Protein AF-A0A2V9Z332-F1 (afdb_monomer_lite)

Foldseek 3Di:
DPPPVVVLCVLLVVVLVVQLVVCVVPVPAWDAADPVLLVDPSSVVLQVQLVVVQQKDDPDRRGIHGDPVNNVCVVVVNPRDDPPPPPD

Structure (mmCIF, N/CA/C/O backbone):
data_AF-A0A2V9Z332-F1
#
_entry.id   AF-A0A2V9Z332-F1
#
loop_
_atom_site.group_PDB
_atom_site.id
_atom_site.type_symbol
_atom_site.label_atom_id
_atom_site.label_alt_id
_atom_site.label_comp_id
_atom_site.label_asym_id
_atom_site.label_entity_id
_atom_site.label_seq_id
_atom_site.pdbx_PDB_ins_code
_atom_site.Cartn_x
_atom_site.Cartn_y
_atom_site.Cartn_z
_atom_site.occupancy
_atom_site.B_iso_or_equiv
_atom_site.auth_seq_id
_atom_site.auth_comp_id
_atom_site.auth_asym_id
_atom_site.auth_atom_id
_atom_site.pdbx_PDB_model_num
ATOM 1 N N . MET A 1 1 ? 18.630 -5.660 -23.224 1.00 44.00 1 MET A N 1
ATOM 2 C CA . MET A 1 1 ? 17.512 -6.445 -22.657 1.00 44.00 1 MET A CA 1
ATOM 3 C C . MET A 1 1 ? 17.044 -5.684 -21.428 1.00 44.00 1 MET A C 1
ATOM 5 O O . MET A 1 1 ? 17.707 -5.777 -20.415 1.00 44.00 1 MET A O 1
ATOM 9 N N . GLU A 1 2 ? 15.988 -4.874 -21.541 1.00 45.31 2 GLU A N 1
ATOM 10 C CA . GLU A 1 2 ? 15.503 -3.980 -20.462 1.00 45.31 2 GLU A CA 1
ATOM 11 C C . GLU A 1 2 ? 13.961 -3.890 -20.465 1.00 45.31 2 GLU A C 1
ATOM 13 O O . GLU A 1 2 ? 13.381 -2.826 -20.306 1.00 45.31 2 GLU A O 1
ATOM 18 N N . ARG A 1 3 ? 13.259 -5.000 -20.742 1.00 43.47 3 ARG A N 1
ATOM 19 C CA . ARG A 1 3 ? 11.778 -5.006 -20.786 1.00 43.47 3 ARG A CA 1
ATOM 20 C C . ARG A 1 3 ? 11.103 -5.510 -19.504 1.00 43.47 3 ARG A C 1
ATOM 22 O O . ARG A 1 3 ? 9.891 -5.385 -19.409 1.00 43.47 3 ARG A O 1
ATOM 29 N N . GLY A 1 4 ? 11.858 -6.074 -18.555 1.00 45.84 4 GLY A N 1
ATOM 30 C CA . GLY A 1 4 ? 11.326 -6.543 -17.264 1.00 45.84 4 GLY A CA 1
ATOM 31 C C . GLY A 1 4 ? 11.081 -5.386 -16.295 1.00 45.84 4 GLY A C 1
ATOM 32 O O . GLY A 1 4 ? 9.937 -5.117 -15.946 1.00 45.84 4 GLY A O 1
ATOM 33 N N . PHE A 1 5 ? 12.137 -4.613 -16.022 1.00 47.41 5 PHE A N 1
ATOM 34 C CA . PHE A 1 5 ? 12.151 -3.526 -15.033 1.00 47.41 5 PHE A CA 1
ATOM 35 C C . PHE A 1 5 ? 11.027 -2.487 -15.200 1.00 47.41 5 PHE A C 1
ATOM 37 O O . PHE A 1 5 ? 10.361 -2.123 -14.236 1.00 47.41 5 PHE A O 1
ATOM 44 N N . MET A 1 6 ? 10.748 -2.043 -16.433 1.00 55.66 6 MET A N 1
ATOM 45 C CA . MET A 1 6 ? 9.731 -1.006 -16.678 1.00 55.66 6 MET A CA 1
ATOM 46 C C . MET A 1 6 ? 8.301 -1.465 -16.365 1.00 55.66 6 MET A C 1
ATOM 48 O O . MET A 1 6 ? 7.478 -0.653 -15.945 1.00 55.66 6 MET A O 1
ATOM 52 N N . LEU A 1 7 ? 7.976 -2.745 -16.576 1.00 57.62 7 LEU A N 1
ATOM 53 C CA . LEU A 1 7 ? 6.638 -3.268 -16.275 1.00 57.62 7 LEU A CA 1
ATOM 54 C C . LEU A 1 7 ? 6.429 -3.399 -14.763 1.00 57.62 7 LEU A C 1
ATOM 56 O O . LEU A 1 7 ? 5.325 -3.161 -14.276 1.00 57.62 7 LEU A O 1
ATOM 60 N N . GLU A 1 8 ? 7.488 -3.737 -14.032 1.00 60.12 8 GLU A N 1
ATOM 61 C CA . GLU A 1 8 ? 7.462 -3.929 -12.582 1.00 60.12 8 GLU A CA 1
ATOM 62 C C . GLU A 1 8 ? 7.267 -2.614 -11.834 1.00 60.12 8 GLU A C 1
ATOM 64 O O . GLU A 1 8 ? 6.366 -2.506 -10.995 1.00 60.12 8 GLU A O 1
ATOM 69 N N . ASP A 1 9 ? 8.022 -1.589 -12.228 1.00 66.75 9 ASP A N 1
ATOM 70 C CA . ASP A 1 9 ? 7.842 -0.232 -11.721 1.00 66.75 9 ASP A CA 1
ATOM 71 C C . ASP A 1 9 ? 6.429 0.289 -12.032 1.00 66.75 9 ASP A C 1
ATOM 73 O O . ASP A 1 9 ? 5.770 0.847 -11.159 1.00 66.75 9 ASP A O 1
ATOM 77 N N . THR A 1 10 ? 5.890 -0.000 -13.223 1.00 76.19 10 THR A N 1
ATOM 78 C CA . THR A 1 10 ? 4.543 0.454 -13.616 1.00 76.19 10 THR A CA 1
ATOM 79 C C . THR A 1 10 ? 3.432 -0.172 -12.765 1.00 76.19 10 THR A C 1
ATOM 81 O O . THR A 1 10 ? 2.487 0.520 -12.376 1.00 76.19 10 THR A O 1
ATOM 84 N N . VAL A 1 11 ? 3.516 -1.474 -12.463 1.00 78.44 11 VAL A N 1
ATOM 85 C CA . VAL A 1 11 ? 2.512 -2.168 -11.636 1.00 78.44 11 VAL A CA 1
ATOM 86 C C . VAL A 1 11 ? 2.538 -1.641 -10.203 1.00 78.44 11 VAL A C 1
ATOM 88 O O . VAL A 1 11 ? 1.482 -1.353 -9.632 1.00 78.44 11 VAL A O 1
ATOM 91 N N . ARG A 1 12 ? 3.735 -1.479 -9.631 1.00 81.38 12 ARG A N 1
ATOM 92 C CA . ARG A 1 12 ? 3.903 -0.936 -8.282 1.00 81.38 12 ARG A CA 1
ATOM 93 C C . ARG A 1 12 ? 3.402 0.500 -8.203 1.00 81.38 12 ARG A C 1
ATOM 95 O O . ARG A 1 12 ? 2.627 0.815 -7.306 1.00 81.38 12 ARG A O 1
ATOM 102 N N . ASP A 1 13 ? 3.810 1.356 -9.130 1.00 84.75 13 ASP A N 1
ATOM 103 C CA . ASP A 1 13 ? 3.474 2.776 -9.083 1.00 84.75 13 ASP A CA 1
ATOM 104 C C . ASP A 1 13 ? 1.964 2.984 -9.250 1.00 84.75 13 ASP A C 1
ATOM 106 O O . ASP A 1 13 ? 1.364 3.772 -8.520 1.00 84.75 13 ASP A O 1
ATOM 110 N N . SER A 1 14 ? 1.321 2.189 -10.114 1.00 86.19 14 SER A N 1
ATOM 111 C CA . SER A 1 14 ? -0.141 2.182 -10.263 1.00 86.19 14 SER A CA 1
ATOM 112 C C . SER A 1 14 ? -0.853 1.743 -8.978 1.00 86.19 14 SER A C 1
ATOM 114 O O . SER A 1 14 ? -1.851 2.350 -8.580 1.00 86.19 14 SER A O 1
ATOM 116 N N . LEU A 1 15 ? -0.335 0.713 -8.295 1.00 88.75 15 LEU A N 1
ATOM 117 C CA . LEU A 1 15 ? -0.863 0.261 -7.006 1.00 88.75 15 LEU A CA 1
ATOM 118 C C . LEU A 1 15 ? -0.710 1.340 -5.927 1.00 88.75 15 LEU A C 1
ATOM 120 O O . LEU A 1 15 ? -1.680 1.654 -5.240 1.00 88.75 15 LEU A O 1
ATOM 124 N N . LEU A 1 16 ? 0.486 1.916 -5.776 1.00 91.00 16 LEU A N 1
ATOM 125 C CA . LEU A 1 16 ? 0.762 2.943 -4.768 1.00 91.00 16 LEU A CA 1
ATOM 126 C C . LEU A 1 16 ? -0.074 4.203 -5.008 1.00 91.00 16 LEU A C 1
ATOM 128 O O . LEU A 1 16 ? -0.609 4.757 -4.049 1.00 91.00 16 LEU A O 1
ATOM 132 N N . LEU A 1 17 ? -0.239 4.614 -6.269 1.00 91.38 17 LEU A N 1
ATOM 133 C CA . LEU A 1 17 ? -1.100 5.734 -6.641 1.00 91.38 17 LEU A CA 1
ATOM 134 C C . LEU A 1 17 ? -2.556 5.464 -6.248 1.00 91.38 17 LEU A C 1
ATOM 136 O O . LEU A 1 17 ? -3.160 6.271 -5.547 1.00 91.38 17 LEU A O 1
ATOM 140 N N . THR A 1 18 ? -3.087 4.293 -6.611 1.00 92.19 18 THR A N 1
ATOM 141 C CA . THR A 1 18 ? -4.461 3.897 -6.258 1.00 92.19 18 THR A CA 1
ATOM 142 C C . THR A 1 18 ? -4.659 3.891 -4.741 1.00 92.19 18 THR A C 1
ATOM 144 O O . THR A 1 18 ? -5.627 4.442 -4.223 1.00 92.19 18 THR A O 1
ATOM 147 N N . LEU A 1 19 ? -3.726 3.299 -3.993 1.00 93.81 19 LEU A N 1
ATOM 148 C CA . LEU A 1 19 ? -3.800 3.266 -2.533 1.00 93.81 19 LEU A CA 1
ATOM 149 C C . LEU A 1 19 ? -3.724 4.670 -1.918 1.00 93.81 19 LEU A C 1
ATOM 151 O O . LEU A 1 19 ? -4.370 4.915 -0.899 1.00 93.81 19 LEU A O 1
ATOM 155 N N . ALA A 1 20 ? -2.957 5.585 -2.519 1.00 94.50 20 ALA A N 1
ATOM 156 C CA . ALA A 1 20 ? -2.849 6.965 -2.060 1.00 94.50 20 ALA A CA 1
ATOM 157 C C . ALA A 1 20 ? -4.176 7.706 -2.237 1.00 94.50 20 ALA A C 1
ATOM 159 O O . ALA A 1 20 ? -4.638 8.322 -1.283 1.00 94.50 20 ALA A O 1
ATOM 160 N N . GLU A 1 21 ? -4.823 7.573 -3.398 1.00 94.50 21 GLU A N 1
ATOM 161 C CA . GLU A 1 21 ? -6.135 8.176 -3.664 1.00 94.50 21 GLU A CA 1
ATOM 162 C C . GLU A 1 21 ? -7.194 7.687 -2.665 1.00 94.50 21 GLU A C 1
ATOM 164 O O . GLU A 1 21 ? -7.927 8.487 -2.081 1.00 94.50 21 GLU A O 1
ATOM 169 N N . TYR A 1 22 ? -7.251 6.376 -2.405 1.00 95.06 22 TYR A N 1
ATOM 170 C CA . TYR A 1 22 ? -8.164 5.817 -1.401 1.00 95.06 22 TYR A CA 1
ATOM 171 C C . TYR A 1 22 ? -7.856 6.346 0.003 1.00 95.06 22 TYR A C 1
ATOM 173 O O . TYR A 1 22 ? -8.770 6.732 0.729 1.00 95.06 22 TYR A O 1
ATOM 181 N N . TYR A 1 23 ? -6.578 6.410 0.381 1.00 95.56 23 TYR A N 1
ATOM 182 C CA . TYR A 1 23 ? -6.172 6.891 1.699 1.00 95.56 23 TYR A CA 1
ATOM 183 C C . TYR A 1 23 ? -6.464 8.387 1.896 1.00 95.56 23 TYR A C 1
ATOM 185 O O . TYR A 1 23 ? -6.885 8.788 2.980 1.00 95.56 23 TYR A O 1
ATOM 193 N N . GLU A 1 24 ? -6.246 9.216 0.871 1.00 95.31 24 GLU A N 1
ATOM 194 C CA . GLU A 1 24 ? -6.538 10.654 0.895 1.00 95.31 24 GLU A CA 1
ATOM 195 C C . GLU A 1 24 ? -8.043 10.929 1.019 1.00 95.31 24 GLU A C 1
ATOM 197 O O . GLU A 1 24 ? -8.437 11.830 1.761 1.00 95.31 24 GLU A O 1
ATOM 202 N N . ASN A 1 25 ? -8.881 10.120 0.362 1.00 95.81 25 ASN A N 1
ATOM 203 C CA . ASN A 1 25 ? -10.337 10.204 0.488 1.00 95.81 25 ASN A CA 1
ATOM 204 C C . ASN A 1 25 ? -10.828 9.705 1.855 1.00 95.81 25 ASN A C 1
ATOM 206 O O . ASN A 1 25 ? -11.605 10.381 2.533 1.00 95.81 25 ASN A O 1
ATOM 210 N N . ASN A 1 26 ? -10.381 8.518 2.273 1.00 94.31 26 ASN A N 1
ATOM 211 C CA . ASN A 1 26 ? -10.719 7.926 3.559 1.00 94.31 26 ASN A CA 1
ATOM 212 C C . ASN A 1 26 ? -9.630 6.935 4.021 1.00 94.31 26 ASN A C 1
ATOM 214 O O . ASN A 1 26 ? -9.591 5.792 3.566 1.00 94.31 26 ASN A O 1
ATOM 218 N N . PRO A 1 27 ? -8.816 7.287 5.035 1.00 93.00 27 PRO A N 1
ATOM 219 C CA . PRO A 1 27 ? -7.732 6.432 5.529 1.00 93.00 27 PRO A CA 1
ATOM 220 C C . PRO A 1 27 ? -8.163 5.052 6.047 1.00 93.00 27 PRO A C 1
ATOM 222 O O . PRO A 1 27 ? -7.325 4.174 6.260 1.00 93.00 27 PRO A O 1
ATOM 225 N N . ARG A 1 28 ? -9.454 4.868 6.350 1.00 92.75 28 ARG A N 1
ATOM 226 C CA . ARG A 1 28 ? -10.016 3.608 6.861 1.00 92.75 28 ARG A CA 1
ATOM 227 C C . ARG A 1 28 ? -10.583 2.714 5.766 1.00 92.75 28 ARG A C 1
ATOM 229 O O . ARG A 1 28 ? -10.947 1.581 6.062 1.00 92.75 28 ARG A O 1
ATOM 236 N N . GLU A 1 29 ? -10.692 3.218 4.546 1.00 93.44 29 GLU A N 1
ATOM 237 C CA . GLU A 1 29 ? -11.270 2.481 3.436 1.00 93.44 29 GLU A CA 1
ATOM 238 C C . GLU A 1 29 ? -10.243 1.536 2.814 1.00 93.44 29 GLU A C 1
ATOM 240 O O . GLU A 1 29 ? -9.064 1.864 2.672 1.00 93.44 29 GLU A O 1
ATOM 245 N N . PHE A 1 30 ? -10.707 0.341 2.454 1.00 94.38 30 PHE A N 1
ATOM 246 C CA . PHE A 1 30 ? -9.915 -0.621 1.708 1.00 94.38 30 PHE A CA 1
ATOM 247 C C . PHE A 1 30 ? -10.244 -0.527 0.226 1.00 94.38 30 PHE A C 1
ATOM 249 O O . PHE A 1 30 ? -11.411 -0.539 -0.166 1.00 94.38 30 PHE A O 1
ATOM 256 N N . CYS A 1 31 ? -9.206 -0.505 -0.605 1.00 92.44 31 CYS A N 1
ATOM 257 C CA . CYS A 1 31 ? -9.363 -0.658 -2.039 1.00 92.44 31 CYS A CA 1
ATOM 258 C C . CYS A 1 31 ? -9.504 -2.146 -2.381 1.00 92.44 31 CYS A C 1
ATOM 260 O O . CYS A 1 31 ? -8.861 -3.017 -1.782 1.00 92.44 31 CYS A O 1
ATOM 262 N N . ARG A 1 32 ? -10.360 -2.452 -3.357 1.00 93.25 32 ARG A N 1
ATOM 263 C CA . ARG A 1 32 ? -10.549 -3.816 -3.848 1.00 93.25 32 ARG A CA 1
ATOM 264 C C . ARG A 1 32 ? -9.833 -3.975 -5.177 1.00 93.25 32 ARG A C 1
ATOM 266 O O . ARG A 1 32 ? -10.234 -3.389 -6.178 1.00 93.25 32 ARG A O 1
ATOM 273 N N . ILE A 1 33 ? -8.802 -4.804 -5.182 1.00 89.69 33 ILE A N 1
ATOM 274 C CA . ILE A 1 33 ? -7.996 -5.077 -6.362 1.00 89.69 33 ILE A CA 1
ATOM 275 C C . ILE A 1 33 ? -8.792 -5.940 -7.356 1.00 89.69 33 ILE A C 1
ATOM 277 O O . ILE A 1 33 ? -9.382 -6.959 -6.964 1.00 89.69 33 ILE A O 1
ATOM 281 N N . PRO A 1 34 ? -8.802 -5.580 -8.651 1.00 86.94 34 PRO A N 1
ATOM 282 C CA . PRO A 1 34 ? -9.388 -6.399 -9.700 1.00 86.94 34 PRO A CA 1
ATOM 283 C C . PRO A 1 34 ? -8.794 -7.813 -9.746 1.00 86.94 34 PRO A C 1
ATOM 285 O O . PRO A 1 34 ? -7.594 -8.031 -9.582 1.00 86.94 34 PRO A O 1
ATOM 288 N N . LYS A 1 35 ? -9.631 -8.810 -10.059 1.00 83.62 35 LYS A N 1
ATOM 289 C CA . LYS A 1 35 ? -9.178 -10.210 -10.179 1.00 83.62 35 LYS A CA 1
ATOM 290 C C . LYS A 1 35 ? -8.092 -10.407 -11.246 1.00 83.62 35 LYS A C 1
ATOM 292 O O . LYS A 1 35 ? -7.298 -11.333 -11.109 1.00 83.62 35 LYS A O 1
ATOM 297 N N . GLY A 1 36 ? -8.079 -9.568 -12.285 1.00 83.56 36 GLY A N 1
ATOM 298 C CA . GLY A 1 36 ? -7.057 -9.591 -13.335 1.00 83.56 36 GLY A CA 1
ATOM 299 C C . GLY A 1 36 ? -5.664 -9.297 -12.781 1.00 83.56 36 GLY A C 1
ATOM 300 O O . GLY A 1 36 ? -4.743 -10.075 -13.009 1.00 83.56 36 GLY A O 1
ATOM 301 N N . ASP A 1 37 ? -5.540 -8.260 -11.956 1.00 81.62 37 ASP A N 1
ATOM 302 C CA . ASP A 1 37 ? -4.258 -7.866 -11.364 1.00 81.62 37 AS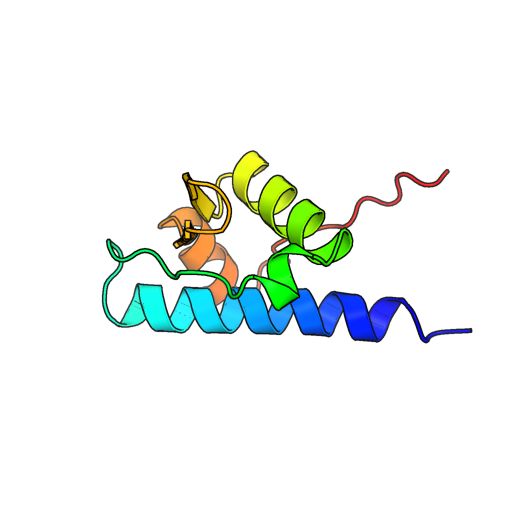P A CA 1
ATOM 303 C C . ASP A 1 37 ? -3.782 -8.897 -10.335 1.00 81.62 37 ASP A C 1
ATOM 305 O O . ASP A 1 37 ? -2.611 -9.271 -10.309 1.00 81.62 37 ASP A O 1
ATOM 309 N N . LEU A 1 38 ? -4.709 -9.486 -9.569 1.00 81.62 38 LEU A N 1
ATOM 310 C CA . LEU A 1 38 ? -4.404 -10.583 -8.642 1.00 81.62 38 LEU A CA 1
ATOM 311 C C . LEU A 1 38 ? -3.889 -11.854 -9.334 1.00 81.62 38 LEU A C 1
ATOM 313 O O . LEU A 1 38 ? -3.289 -12.701 -8.661 1.00 81.62 38 LEU A O 1
ATOM 317 N N . ALA A 1 39 ? -4.118 -12.025 -1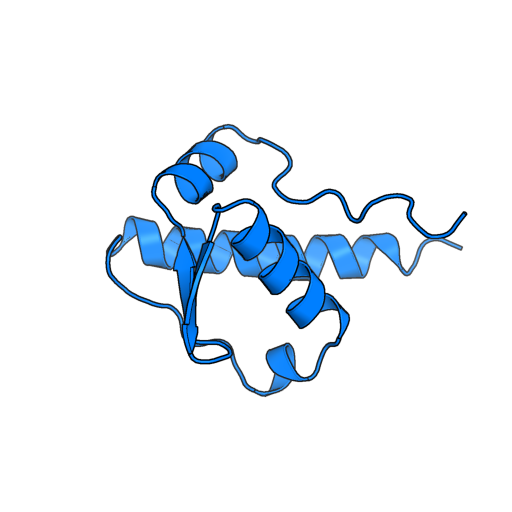0.640 1.00 80.81 39 ALA A N 1
ATOM 318 C CA . ALA A 1 39 ? -3.577 -13.147 -11.403 1.00 80.81 39 ALA A CA 1
ATOM 319 C C . ALA A 1 39 ? -2.066 -12.998 -11.659 1.00 80.81 39 ALA A C 1
ATOM 321 O O . ALA A 1 39 ? -1.373 -14.012 -11.790 1.00 80.81 39 ALA A O 1
ATOM 322 N N . SER A 1 40 ? -1.532 -11.774 -11.617 1.00 85.81 40 SER A N 1
ATOM 323 C CA . SER A 1 40 ? -0.100 -11.501 -11.743 1.00 85.81 40 SER A CA 1
ATOM 324 C C . SER A 1 40 ? 0.665 -11.971 -10.501 1.00 85.81 40 SER A C 1
ATOM 326 O O . SER A 1 40 ? 0.333 -11.599 -9.377 1.00 85.81 40 SER A O 1
ATOM 328 N N . ALA A 1 41 ? 1.684 -12.819 -10.689 1.00 85.94 41 ALA A N 1
ATOM 329 C CA . ALA A 1 41 ? 2.562 -13.254 -9.597 1.00 85.94 41 ALA A CA 1
ATOM 330 C C . ALA A 1 41 ? 3.316 -12.074 -8.985 1.00 85.94 41 ALA A C 1
ATOM 332 O O . ALA A 1 41 ? 3.261 -11.886 -7.774 1.00 85.94 41 ALA A O 1
ATOM 333 N N . LEU A 1 42 ? 3.866 -11.229 -9.852 1.00 83.88 42 LEU A N 1
ATOM 334 C CA . LEU A 1 42 ? 4.558 -10.006 -9.491 1.00 83.88 42 LEU A CA 1
ATOM 335 C C . LEU A 1 42 ? 3.704 -9.090 -8.604 1.00 83.88 42 LEU A C 1
ATOM 337 O O . LEU A 1 42 ? 4.150 -8.663 -7.547 1.00 83.88 42 LE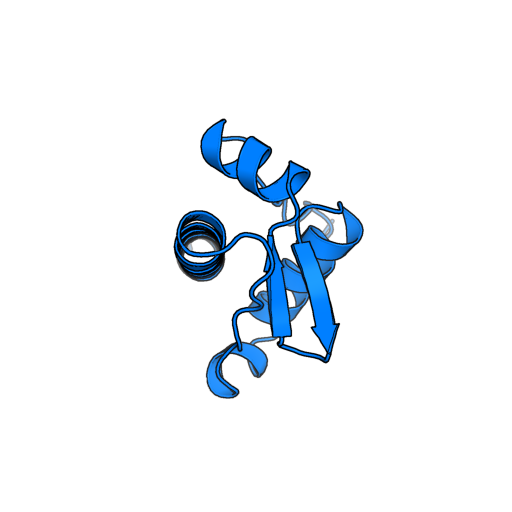U A O 1
ATOM 341 N N . PHE A 1 43 ? 2.447 -8.839 -8.989 1.00 86.25 43 PHE A N 1
ATOM 342 C CA . PHE A 1 43 ? 1.546 -8.000 -8.193 1.00 86.25 43 PHE A CA 1
ATOM 343 C C . PHE A 1 43 ? 1.356 -8.566 -6.779 1.00 86.25 43 PHE A C 1
ATOM 345 O O . PHE A 1 43 ? 1.399 -7.839 -5.787 1.00 86.25 43 PHE A O 1
ATOM 352 N N . ARG A 1 44 ? 1.156 -9.887 -6.677 1.00 89.06 44 ARG A N 1
ATOM 353 C CA . ARG A 1 44 ? 0.979 -10.558 -5.382 1.00 89.06 44 ARG A CA 1
ATOM 354 C C . ARG A 1 44 ? 2.235 -10.488 -4.522 1.00 89.06 44 ARG A C 1
ATOM 356 O O . ARG A 1 44 ? 2.108 -10.344 -3.311 1.00 89.06 44 ARG A O 1
ATOM 363 N N . GLU A 1 45 ? 3.410 -10.602 -5.130 1.00 88.56 45 GLU A N 1
ATOM 364 C CA . GLU A 1 45 ? 4.697 -10.477 -4.442 1.00 88.56 45 GLU A CA 1
ATOM 365 C C . GLU A 1 45 ? 4.897 -9.054 -3.913 1.00 88.56 45 GLU A C 1
ATOM 367 O O . GLU A 1 45 ? 5.128 -8.894 -2.717 1.00 88.56 45 GLU A O 1
ATOM 372 N N . THR A 1 46 ? 4.658 -8.026 -4.735 1.00 87.56 46 THR A N 1
ATOM 373 C CA . THR A 1 46 ? 4.717 -6.619 -4.303 1.00 87.56 46 THR A CA 1
ATOM 374 C C . THR A 1 46 ? 3.795 -6.342 -3.114 1.00 87.56 46 THR A C 1
ATOM 376 O O . THR A 1 46 ? 4.210 -5.736 -2.128 1.00 87.56 46 THR A O 1
ATOM 379 N N . VAL A 1 47 ? 2.542 -6.808 -3.162 1.00 90.19 47 VAL A N 1
ATOM 380 C CA . VAL A 1 47 ? 1.599 -6.647 -2.040 1.00 90.19 47 VAL A CA 1
ATOM 381 C C . VAL A 1 47 ? 2.103 -7.357 -0.784 1.00 90.19 47 VAL A C 1
ATOM 383 O O . VAL A 1 47 ? 2.031 -6.796 0.311 1.00 90.19 47 VAL A O 1
ATOM 386 N N . ALA A 1 48 ? 2.615 -8.582 -0.926 1.00 90.62 48 ALA A N 1
ATOM 387 C CA . ALA A 1 48 ? 3.126 -9.351 0.199 1.00 90.62 48 ALA A CA 1
ATOM 388 C C . ALA A 1 48 ? 4.322 -8.655 0.866 1.00 90.62 48 ALA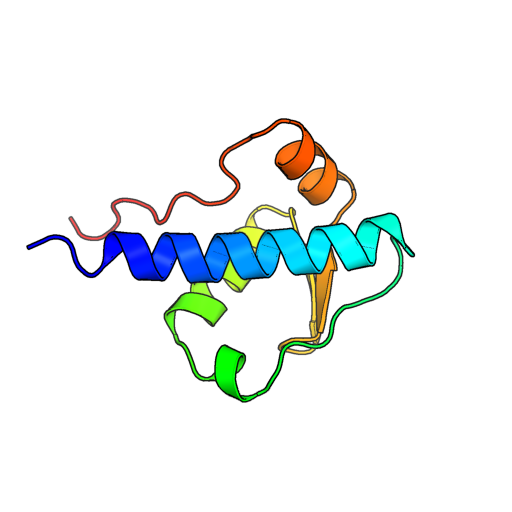 A C 1
ATOM 390 O O . ALA A 1 48 ? 4.360 -8.584 2.094 1.00 90.62 48 ALA A O 1
ATOM 391 N N . GLU A 1 49 ? 5.254 -8.103 0.088 1.00 90.06 49 GLU A N 1
ATOM 392 C CA . GLU A 1 49 ? 6.389 -7.324 0.596 1.00 90.06 49 GLU A CA 1
ATOM 393 C C . GLU A 1 49 ? 5.930 -6.071 1.341 1.00 90.06 49 GLU A C 1
ATOM 395 O O . GLU A 1 49 ? 6.256 -5.905 2.517 1.00 90.06 49 GLU A O 1
ATOM 400 N N . LEU A 1 50 ? 5.096 -5.237 0.708 1.00 91.56 50 LEU A N 1
ATOM 401 C CA . LEU A 1 50 ? 4.553 -4.024 1.324 1.00 91.56 50 LEU A CA 1
ATOM 402 C C . LEU A 1 50 ? 3.850 -4.324 2.652 1.00 91.56 50 LEU A C 1
ATOM 404 O O . LEU A 1 50 ? 3.934 -3.542 3.604 1.00 91.56 50 LEU A O 1
ATOM 408 N N . ARG A 1 51 ? 3.135 -5.452 2.721 1.00 93.44 51 ARG A N 1
ATOM 409 C CA . ARG A 1 51 ? 2.431 -5.892 3.926 1.00 93.44 51 ARG A CA 1
ATOM 410 C C . ARG A 1 51 ? 3.412 -6.362 4.995 1.00 93.44 51 ARG A C 1
ATOM 412 O O . ARG A 1 51 ? 3.264 -5.984 6.153 1.00 93.44 51 ARG A O 1
ATOM 419 N N . ASN A 1 52 ? 4.410 -7.160 4.619 1.00 92.50 52 ASN A N 1
ATOM 420 C CA . ASN A 1 52 ? 5.439 -7.649 5.539 1.00 92.50 52 ASN A CA 1
ATOM 421 C C . ASN A 1 52 ? 6.258 -6.491 6.138 1.00 92.50 52 ASN A C 1
ATOM 423 O O . ASN A 1 52 ? 6.605 -6.533 7.315 1.00 92.50 52 ASN A O 1
ATOM 427 N N . GLU A 1 53 ? 6.486 -5.428 5.366 1.00 91.12 53 GLU A N 1
ATOM 428 C CA . GLU A 1 53 ? 7.144 -4.198 5.820 1.00 91.12 53 GLU A CA 1
ATOM 429 C C . GLU A 1 53 ? 6.218 -3.259 6.623 1.00 91.12 53 GLU A C 1
ATOM 431 O O . GLU A 1 53 ? 6.667 -2.274 7.217 1.00 91.12 53 GLU A O 1
ATOM 436 N N . GLY A 1 54 ? 4.916 -3.556 6.687 1.00 93.62 54 GLY A N 1
ATOM 437 C CA . GLY A 1 54 ? 3.917 -2.778 7.424 1.00 93.62 54 GLY A CA 1
ATOM 438 C C . GLY A 1 54 ? 3.486 -1.482 6.729 1.00 93.62 54 GLY A C 1
ATOM 439 O O . GLY A 1 54 ? 2.956 -0.574 7.380 1.00 93.62 54 GLY A O 1
ATOM 440 N N . TYR A 1 55 ? 3.719 -1.358 5.423 1.00 94.56 55 TYR A N 1
ATOM 441 C CA . TYR A 1 55 ? 3.264 -0.221 4.623 1.00 94.56 55 TYR A CA 1
ATOM 442 C C . TYR A 1 55 ? 1.807 -0.363 4.187 1.00 94.56 55 TYR A C 1
ATOM 444 O O . TYR A 1 55 ? 1.096 0.638 4.103 1.00 94.56 55 TYR A O 1
ATOM 452 N N . VAL A 1 56 ? 1.337 -1.589 3.973 1.00 94.75 56 VAL A N 1
ATOM 453 C CA . VAL A 1 56 ? -0.071 -1.863 3.663 1.00 94.75 56 VAL A CA 1
ATOM 454 C C . VAL A 1 56 ? -0.665 -2.874 4.633 1.00 94.75 56 VAL A C 1
ATOM 456 O O . VAL A 1 56 ? 0.038 -3.693 5.222 1.00 94.75 56 VAL A O 1
ATOM 459 N N . GLU A 1 57 ? -1.980 -2.816 4.774 1.00 95.56 57 GLU A N 1
ATOM 460 C CA . GLU A 1 57 ? -2.788 -3.840 5.4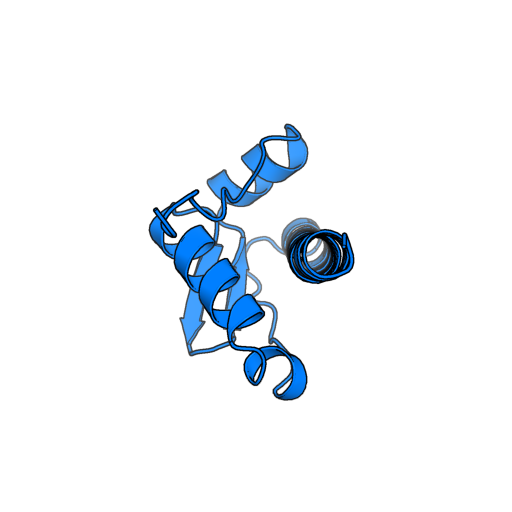24 1.00 95.56 57 GLU A CA 1
ATOM 461 C C . GLU A 1 57 ? -3.635 -4.549 4.374 1.00 95.56 57 GLU A C 1
ATOM 463 O O . GLU A 1 57 ? -4.159 -3.908 3.464 1.00 95.56 57 GLU A O 1
ATOM 468 N N . GLU A 1 58 ? -3.796 -5.860 4.529 1.00 93.81 58 GLU A N 1
ATOM 469 C CA . GLU A 1 58 ? -4.658 -6.684 3.687 1.00 93.81 58 GLU A CA 1
ATOM 470 C C . GLU A 1 58 ? -5.662 -7.409 4.589 1.00 93.81 58 GLU A C 1
ATOM 472 O O . GLU A 1 58 ? -5.273 -8.244 5.404 1.00 93.81 58 GLU A O 1
ATOM 477 N N . GLU A 1 59 ? -6.945 -7.055 4.478 1.00 91.44 59 GLU A N 1
ATOM 478 C CA . GLU A 1 59 ? -8.015 -7.649 5.295 1.00 91.44 59 GLU A CA 1
ATOM 479 C C . GLU A 1 59 ? -8.332 -9.069 4.811 1.00 91.44 59 GLU A C 1
ATOM 481 O O . GLU A 1 59 ? -8.345 -10.036 5.571 1.00 91.44 59 GLU A O 1
ATOM 486 N N . VAL A 1 60 ? -8.542 -9.189 3.503 1.00 89.62 60 VAL A N 1
ATOM 487 C CA . VAL A 1 60 ? -8.654 -10.446 2.766 1.00 89.62 60 VAL A CA 1
ATOM 488 C C . VAL A 1 60 ? -7.925 -10.285 1.441 1.00 89.62 60 VAL A C 1
ATOM 490 O O . VAL A 1 60 ? -7.644 -9.168 1.015 1.00 89.62 60 VAL A O 1
ATOM 493 N N . ARG A 1 61 ? -7.641 -11.397 0.758 1.00 85.81 61 ARG A N 1
ATOM 494 C CA . ARG A 1 61 ? -6.846 -11.380 -0.474 1.00 85.81 61 ARG A CA 1
ATOM 495 C C . ARG A 1 61 ? -7.377 -10.365 -1.495 1.00 85.81 61 ARG A C 1
ATOM 497 O O . ARG A 1 61 ? -8.494 -10.519 -1.993 1.00 85.81 61 ARG A O 1
ATOM 504 N N . GLY A 1 62 ? -6.553 -9.373 -1.832 1.00 89.25 62 GLY A N 1
ATOM 505 C CA . GLY A 1 62 ? -6.895 -8.300 -2.768 1.00 89.25 62 GLY A CA 1
ATOM 506 C C . GLY A 1 62 ? -7.812 -7.210 -2.211 1.00 89.25 62 GLY A C 1
ATOM 507 O O . GLY A 1 62 ? -8.375 -6.451 -2.992 1.00 89.25 62 GLY A O 1
ATOM 508 N N . VAL A 1 63 ? -7.986 -7.124 -0.894 1.00 94.44 63 VAL A N 1
ATOM 509 C CA . VAL A 1 63 ? -8.648 -6.008 -0.208 1.00 94.44 63 VAL A CA 1
ATOM 510 C C . VAL A 1 63 ? -7.603 -5.338 0.670 1.00 94.44 63 VAL A C 1
ATOM 512 O O . VAL A 1 63 ? -7.257 -5.847 1.736 1.00 94.44 63 VAL A O 1
ATOM 515 N N . ILE A 1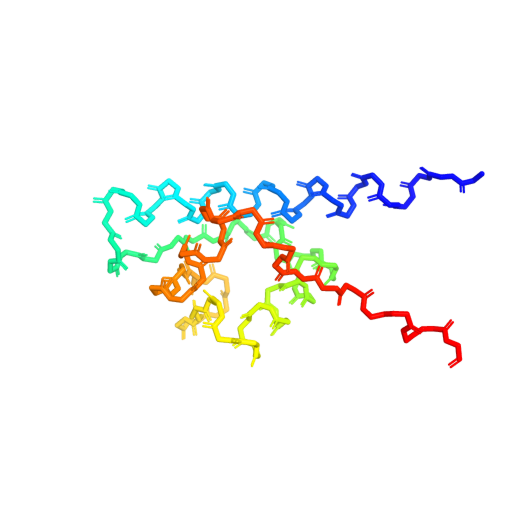 64 ? -7.043 -4.241 0.165 1.00 95.38 64 ILE A N 1
ATOM 516 C CA . ILE A 1 64 ? -5.773 -3.678 0.632 1.00 95.38 64 ILE A CA 1
ATOM 517 C C . ILE A 1 64 ? -5.948 -2.186 0.924 1.00 95.38 64 ILE A C 1
ATOM 519 O O . ILE A 1 64 ? -6.695 -1.500 0.229 1.00 95.38 64 ILE A O 1
ATOM 523 N N . ARG A 1 65 ? -5.241 -1.656 1.921 1.00 96.19 65 ARG A N 1
ATOM 524 C CA . ARG A 1 65 ? -5.135 -0.208 2.163 1.00 96.19 65 ARG A CA 1
ATOM 525 C C . ARG A 1 65 ? -3.736 0.186 2.605 1.00 96.19 65 ARG A C 1
ATOM 527 O O . ARG A 1 65 ? -2.999 -0.639 3.144 1.00 96.19 65 ARG A O 1
ATOM 534 N N . PHE A 1 66 ? -3.397 1.464 2.470 1.00 96.44 66 PHE A N 1
ATOM 535 C CA . PHE A 1 66 ? -2.215 1.994 3.143 1.00 96.44 66 PHE A CA 1
ATOM 536 C C . PHE A 1 66 ? -2.388 2.009 4.660 1.00 96.44 66 PHE A C 1
ATOM 538 O O . PHE A 1 66 ? -3.434 2.387 5.191 1.00 96.44 66 PHE A O 1
ATOM 545 N N . THR A 1 67 ? -1.305 1.695 5.366 1.00 96.31 67 THR A N 1
ATOM 546 C CA . THR A 1 67 ? -1.148 2.120 6.755 1.00 96.31 67 THR A CA 1
ATOM 547 C C . THR A 1 67 ? -0.735 3.587 6.795 1.00 96.31 67 THR A C 1
ATOM 549 O O . THR A 1 67 ? -0.211 4.144 5.826 1.00 96.31 67 THR A O 1
ATOM 552 N N . GLN A 1 68 ? -0.873 4.221 7.960 1.00 95.88 68 GLN A N 1
ATOM 553 C CA . GLN A 1 68 ? -0.340 5.569 8.163 1.00 95.88 68 GLN A CA 1
ATOM 554 C C . GLN A 1 68 ? 1.171 5.644 7.872 1.00 95.88 68 GLN A C 1
ATOM 556 O O . GLN A 1 68 ? 1.654 6.658 7.365 1.00 95.88 68 GLN A O 1
ATOM 561 N N . ARG A 1 69 ? 1.921 4.574 8.176 1.00 94.81 69 ARG A N 1
ATOM 562 C CA . ARG A 1 69 ? 3.355 4.466 7.875 1.00 94.81 69 ARG A CA 1
ATOM 563 C C . ARG A 1 69 ? 3.597 4.390 6.368 1.00 94.81 69 ARG A C 1
ATOM 565 O O . ARG A 1 69 ? 4.442 5.131 5.875 1.00 94.81 69 ARG A O 1
ATOM 572 N N . GLY A 1 70 ? 2.851 3.543 5.657 1.00 94.50 70 GLY A N 1
ATOM 573 C CA . GLY A 1 70 ? 2.935 3.402 4.200 1.00 94.50 70 GLY A CA 1
ATOM 574 C C . GLY A 1 70 ? 2.679 4.705 3.472 1.00 94.50 70 GLY A C 1
ATOM 575 O O . GLY A 1 70 ? 3.524 5.153 2.703 1.00 94.50 70 GLY A O 1
ATOM 576 N N . TYR A 1 71 ? 1.577 5.377 3.799 1.00 95.12 71 TYR A N 1
ATOM 577 C CA . TYR A 1 71 ? 1.244 6.645 3.161 1.00 95.12 71 TYR A CA 1
ATOM 578 C C . TYR A 1 71 ? 2.297 7.735 3.423 1.00 95.12 71 TYR A C 1
ATOM 580 O O . TYR A 1 71 ? 2.683 8.467 2.512 1.00 95.12 71 TYR A O 1
ATOM 588 N N . ARG A 1 72 ? 2.826 7.834 4.652 1.00 94.69 72 ARG A N 1
ATOM 589 C CA . ARG A 1 72 ? 3.907 8.787 4.964 1.00 94.69 72 ARG A CA 1
ATOM 590 C C . ARG A 1 72 ? 5.170 8.514 4.156 1.00 94.69 72 ARG A C 1
ATOM 592 O O . ARG A 1 72 ? 5.775 9.456 3.655 1.00 94.69 72 ARG A O 1
ATOM 599 N N . ALA A 1 73 ? 5.557 7.249 4.031 1.00 92.12 73 ALA A N 1
ATOM 600 C CA . ALA A 1 73 ? 6.721 6.854 3.252 1.00 92.12 73 ALA A CA 1
ATOM 601 C C . ALA A 1 73 ? 6.521 7.131 1.749 1.00 92.12 73 ALA A C 1
ATOM 603 O O . ALA A 1 73 ? 7.416 7.693 1.121 1.00 92.12 73 ALA A O 1
ATOM 604 N N . TYR A 1 74 ? 5.323 6.870 1.211 1.00 91.25 74 TYR A N 1
ATOM 605 C CA . TYR A 1 74 ? 4.943 7.246 -0.156 1.00 91.25 74 TYR A CA 1
ATOM 606 C C . TYR A 1 74 ? 5.098 8.757 -0.383 1.00 91.25 74 TYR A C 1
ATOM 608 O O . TYR A 1 74 ? 5.799 9.191 -1.294 1.00 91.25 74 TYR A O 1
ATOM 616 N N . ARG A 1 75 ? 4.527 9.579 0.508 1.00 92.06 75 ARG A N 1
ATOM 617 C CA . ARG A 1 75 ? 4.605 11.050 0.433 1.00 92.06 75 ARG A CA 1
ATOM 618 C C . ARG A 1 75 ? 6.021 11.602 0.582 1.00 92.06 75 ARG A C 1
ATOM 620 O O . ARG A 1 75 ? 6.303 12.674 0.058 1.00 92.06 75 ARG A O 1
ATOM 627 N N . ALA A 1 76 ? 6.889 10.902 1.306 1.00 89.94 76 ALA A N 1
ATOM 628 C CA . ALA A 1 76 ? 8.290 11.270 1.471 1.00 89.94 76 ALA A CA 1
ATOM 629 C C . ALA A 1 76 ? 9.163 10.880 0.264 1.00 89.94 76 ALA A C 1
ATOM 631 O O . ALA A 1 76 ? 10.359 11.160 0.279 1.00 89.94 76 ALA A O 1
ATOM 632 N N . GLY A 1 77 ? 8.601 10.207 -0.750 1.00 82.38 77 GLY A N 1
ATOM 633 C CA . GLY A 1 77 ? 9.368 9.657 -1.869 1.00 82.38 77 GLY A CA 1
ATOM 634 C C . GLY A 1 77 ? 10.301 8.522 -1.442 1.00 82.38 77 GLY A C 1
ATOM 635 O O . GLY A 1 77 ? 11.312 8.276 -2.093 1.00 82.38 77 GLY A O 1
ATOM 636 N N . THR A 1 78 ? 10.001 7.854 -0.322 1.00 79.88 78 THR A N 1
ATOM 637 C CA . THR A 1 78 ? 10.775 6.689 0.112 1.00 79.88 78 THR A CA 1
ATOM 638 C C . THR A 1 78 ? 10.512 5.541 -0.864 1.00 79.88 78 THR A C 1
ATOM 640 O O . THR A 1 78 ? 9.344 5.262 -1.144 1.00 79.88 78 THR A O 1
ATOM 643 N N . PRO A 1 79 ? 11.548 4.851 -1.370 1.00 73.69 79 PRO A N 1
ATOM 644 C CA . PRO A 1 79 ? 11.351 3.660 -2.186 1.00 73.69 79 PRO A CA 1
ATOM 645 C C . PRO A 1 79 ? 10.637 2.593 -1.349 1.00 73.69 79 PRO A C 1
ATOM 647 O O . PRO A 1 79 ? 11.179 2.089 -0.367 1.00 73.69 79 PRO A O 1
ATOM 650 N N . LEU A 1 80 ? 9.384 2.304 -1.706 1.00 68.75 80 LEU A N 1
ATOM 651 C CA . LEU A 1 80 ? 8.473 1.503 -0.884 1.00 68.75 80 LEU A CA 1
ATOM 652 C C . LEU A 1 80 ? 8.527 -0.008 -1.129 1.00 68.75 80 LEU A C 1
ATOM 654 O O . LEU A 1 80 ? 7.788 -0.740 -0.494 1.00 68.75 80 LEU A O 1
ATOM 658 N N . CYS A 1 81 ? 9.419 -0.485 -1.986 1.00 63.28 81 CYS A N 1
ATOM 659 C CA . CYS A 1 81 ? 9.739 -1.899 -2.153 1.00 63.28 81 CYS A CA 1
ATOM 660 C C . CYS A 1 81 ? 11.112 -1.971 -2.808 1.00 63.28 81 CYS A C 1
ATOM 662 O O . CYS A 1 81 ? 11.337 -1.317 -3.828 1.00 63.28 81 CYS A O 1
ATOM 664 N N . TYR A 1 82 ? 11.997 -2.787 -2.251 1.00 55.38 82 TYR A N 1
ATOM 665 C CA . TYR A 1 82 ? 13.122 -3.324 -2.994 1.00 55.38 82 TYR A CA 1
ATOM 666 C C . TYR A 1 82 ? 12.727 -4.750 -3.334 1.00 55.38 82 TYR A C 1
ATOM 668 O O . TYR A 1 82 ? 12.699 -5.586 -2.432 1.00 55.38 82 TYR A O 1
ATOM 676 N N . PHE A 1 83 ? 12.445 -5.020 -4.613 1.00 54.16 83 PHE A N 1
ATOM 677 C CA . PHE A 1 83 ? 12.573 -6.382 -5.117 1.00 54.16 83 PHE A CA 1
ATOM 678 C C . PHE A 1 83 ? 14.021 -6.746 -4.853 1.00 54.16 83 PHE A C 1
ATOM 680 O O . PHE A 1 83 ? 14.934 -6.252 -5.515 1.00 54.16 83 PHE A O 1
ATOM 687 N N . SER A 1 84 ? 14.234 -7.455 -3.750 1.00 46.00 84 SER A N 1
ATOM 688 C CA . SER A 1 84 ? 15.564 -7.777 -3.288 1.00 46.00 84 SER A CA 1
ATOM 689 C C . SER A 1 84 ? 16.284 -8.439 -4.454 1.00 46.00 84 SER A C 1
ATOM 691 O O . SER A 1 84 ? 15.697 -9.263 -5.157 1.00 46.00 84 SER A O 1
ATOM 693 N N . GLU A 1 85 ? 17.555 -8.104 -4.633 1.00 45.97 85 GLU A N 1
ATOM 694 C CA . GLU A 1 85 ? 18.536 -8.824 -5.446 1.00 45.97 85 GLU A CA 1
ATOM 695 C C . GLU A 1 85 ? 18.714 -10.291 -4.965 1.00 45.97 85 GLU A C 1
ATOM 697 O O . GLU A 1 85 ? 19.815 -10.826 -4.925 1.00 45.97 85 GLU A O 1
ATOM 702 N N . LYS A 1 86 ? 17.637 -10.982 -4.570 1.00 42.22 86 LYS A N 1
ATOM 703 C CA . LYS A 1 86 ? 17.567 -12.407 -4.252 1.00 42.22 86 LYS A CA 1
ATOM 704 C C . LYS A 1 86 ? 17.242 -13.221 -5.499 1.00 42.22 86 LYS A C 1
ATOM 706 O O . LYS A 1 86 ? 16.329 -14.039 -5.514 1.00 42.22 86 LYS A O 1
ATOM 711 N N . LEU A 1 87 ? 18.050 -13.009 -6.527 1.00 40.84 87 LEU A N 1
ATOM 712 C CA . LEU A 1 87 ? 18.420 -14.040 -7.488 1.00 40.84 87 LEU A CA 1
ATOM 713 C C . LEU A 1 87 ? 19.937 -13.931 -7.701 1.00 40.84 87 LEU A C 1
ATOM 715 O O . LEU A 1 87 ? 20.402 -13.538 -8.767 1.00 40.84 87 LEU A O 1
ATOM 719 N N . ALA A 1 88 ? 20.691 -14.245 -6.647 1.00 37.00 88 ALA A N 1
ATOM 720 C CA . ALA A 1 88 ? 22.103 -14.606 -6.701 1.00 37.00 88 ALA A CA 1
ATOM 721 C C . ALA A 1 88 ? 22.324 -15.829 -5.803 1.00 37.00 88 ALA A C 1
ATOM 723 O O . ALA A 1 88 ? 21.767 -15.833 -4.678 1.00 37.00 88 ALA A O 1
#

Secondary structure (DSSP, 8-state):
--SSHHHHHHHHHHHHHHHHHHHHH-TTPPEE--HHHHH-HHHHHHHHHHHHTTSEEEEETTEEEE-HHHHHHHHTT-----------

Radius of gyration: 12.8 Å; chains: 1; bounding box: 33×26×31 Å

pLDDT: mean 82.11, std 16.94, range [37.0, 96.44]

Sequence (88 aa):
MERGFMLEDTVRDSLLLTLAEYYENNPREFCRIPKGDLASALFRETVAELRNEGYVEEEVRGVIRFTQRGYRAYRAGTPLCYFSEKLA